Protein AF-A0A6V7LU85-F1 (afdb_monomer)

Structure (mmCIF, N/CA/C/O backbone):
data_AF-A0A6V7LU85-F1
#
_entry.id   AF-A0A6V7LU85-F1
#
loop_
_atom_site.group_PDB
_atom_site.id
_atom_site.type_symbol
_atom_site.label_atom_id
_atom_site.label_alt_id
_atom_site.label_comp_id
_atom_site.label_asym_id
_atom_site.label_entity_id
_atom_site.label_seq_id
_atom_site.pdbx_PDB_ins_code
_atom_site.Cartn_x
_atom_site.Cartn_y
_atom_site.Cartn_z
_atom_site.occupancy
_atom_site.B_iso_or_equiv
_atom_site.auth_seq_id
_atom_site.auth_comp_id
_atom_site.auth_asym_id
_atom_site.auth_atom_id
_atom_site.pdbx_PDB_model_num
ATOM 1 N N . PRO A 1 1 ? -34.634 -0.388 4.961 1.00 40.16 1 PRO A N 1
ATOM 2 C CA . PRO A 1 1 ? -34.309 -1.424 3.950 1.00 40.16 1 PRO A CA 1
ATOM 3 C C . PRO A 1 1 ? -33.609 -2.639 4.588 1.00 40.16 1 PRO A C 1
ATOM 5 O O . PRO A 1 1 ? -32.827 -2.443 5.517 1.00 40.16 1 PRO A O 1
ATOM 8 N N . PRO A 1 2 ? -33.936 -3.874 4.163 1.00 42.88 2 PRO A N 1
ATOM 9 C CA . PRO A 1 2 ? -33.539 -5.091 4.865 1.00 42.88 2 PRO A CA 1
ATOM 10 C C . PRO A 1 2 ? -32.025 -5.301 4.782 1.00 42.88 2 PRO A C 1
ATOM 12 O O . PRO A 1 2 ? -31.418 -5.190 3.716 1.00 42.88 2 PRO A O 1
ATOM 15 N N . THR A 1 3 ? -31.410 -5.599 5.922 1.00 53.25 3 THR A N 1
ATOM 16 C CA . THR A 1 3 ? -29.991 -5.935 6.060 1.00 53.25 3 THR A CA 1
ATOM 17 C C . THR A 1 3 ? -29.750 -7.341 5.518 1.00 53.25 3 THR A C 1
ATOM 19 O O . THR A 1 3 ? -29.652 -8.306 6.272 1.00 53.25 3 THR A O 1
ATOM 22 N N . SER A 1 4 ? -29.708 -7.470 4.192 1.00 57.03 4 SER A N 1
ATOM 23 C CA . SER A 1 4 ? -29.272 -8.699 3.533 1.00 57.03 4 SER A CA 1
ATOM 24 C C . SER A 1 4 ? -27.817 -8.965 3.927 1.00 57.03 4 SER A C 1
ATOM 26 O O . SER A 1 4 ? -26.944 -8.119 3.705 1.00 57.03 4 SER A O 1
ATOM 28 N N . SER A 1 5 ? -27.557 -10.108 4.564 1.00 60.84 5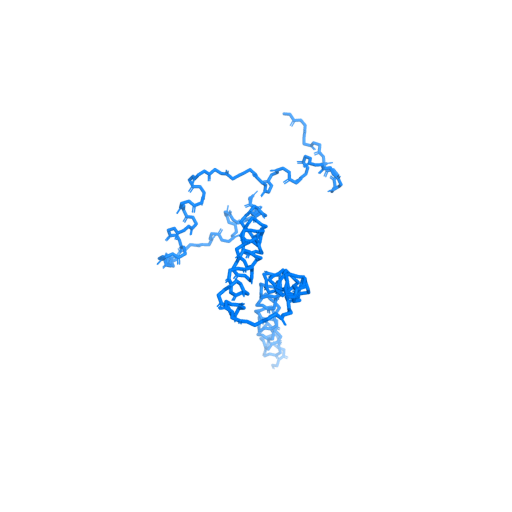 SER A N 1
ATOM 29 C CA . SER A 1 5 ? -26.205 -10.592 4.833 1.00 60.84 5 SER A CA 1
ATOM 30 C C . SER A 1 5 ? -25.499 -10.799 3.493 1.00 60.84 5 SER A C 1
ATOM 32 O O . SER A 1 5 ? -25.709 -11.805 2.819 1.00 60.84 5 SER A O 1
ATOM 34 N N . ARG A 1 6 ? -24.711 -9.812 3.054 1.00 67.06 6 ARG A N 1
ATOM 35 C CA . ARG A 1 6 ? -23.987 -9.907 1.783 1.00 67.06 6 ARG A CA 1
ATOM 36 C C . ARG A 1 6 ? -22.957 -11.024 1.894 1.00 67.06 6 ARG A C 1
ATOM 38 O O . ARG A 1 6 ? -22.100 -10.984 2.777 1.00 67.06 6 ARG A O 1
ATOM 45 N N . ASN A 1 7 ? -23.050 -12.004 1.003 1.00 76.12 7 ASN A N 1
ATOM 46 C CA . ASN A 1 7 ? -22.088 -13.096 0.921 1.00 76.12 7 ASN A CA 1
ATOM 47 C C . ASN A 1 7 ? -20.682 -12.530 0.664 1.00 76.12 7 ASN A C 1
ATOM 49 O O . ASN A 1 7 ? -20.532 -11.591 -0.120 1.00 76.12 7 ASN A O 1
ATOM 53 N N . PHE A 1 8 ? -19.657 -13.123 1.284 1.00 74.88 8 PHE A N 1
ATOM 54 C CA . PHE A 1 8 ? -18.251 -12.700 1.154 1.00 74.88 8 PHE A CA 1
ATOM 55 C C . PHE A 1 8 ? -17.785 -12.590 -0.309 1.00 74.88 8 PHE A C 1
ATOM 57 O O . PHE A 1 8 ? -16.978 -11.734 -0.635 1.00 74.88 8 PHE A O 1
ATOM 64 N N . TRP A 1 9 ? -18.353 -13.403 -1.199 1.00 74.50 9 TRP A N 1
ATOM 65 C CA . TRP A 1 9 ? -18.008 -13.464 -2.622 1.00 74.50 9 TRP A CA 1
ATOM 66 C C . TRP A 1 9 ? -18.681 -12.398 -3.503 1.00 74.50 9 TRP A C 1
ATOM 68 O O . TRP A 1 9 ? -18.479 -12.396 -4.713 1.00 74.50 9 TRP A O 1
ATOM 78 N N . THR A 1 10 ? -19.507 -11.514 -2.937 1.00 79.56 10 THR A N 1
ATOM 79 C CA . THR A 1 10 ? -20.225 -10.488 -3.714 1.00 79.56 10 THR A CA 1
ATOM 80 C C . THR A 1 10 ? -19.404 -9.214 -3.849 1.00 79.56 10 THR A C 1
ATOM 82 O O . THR A 1 10 ? -18.772 -8.761 -2.894 1.00 79.56 10 THR A O 1
ATOM 85 N N . VAL A 1 11 ? -19.442 -8.589 -5.025 1.00 76.81 11 VAL A N 1
ATOM 86 C CA . VAL A 1 11 ? -18.750 -7.314 -5.273 1.00 76.81 11 VAL A CA 1
ATOM 87 C C . VAL A 1 11 ? -19.294 -6.220 -4.342 1.00 76.81 11 VAL A C 1
ATOM 89 O O . VAL A 1 11 ? -18.531 -5.417 -3.803 1.00 76.81 11 VAL A O 1
ATOM 92 N N . GLU A 1 12 ? -20.593 -6.247 -4.042 1.00 76.38 12 GLU A N 1
ATOM 93 C CA . GLU A 1 12 ? -21.276 -5.346 -3.110 1.00 76.38 12 GLU A CA 1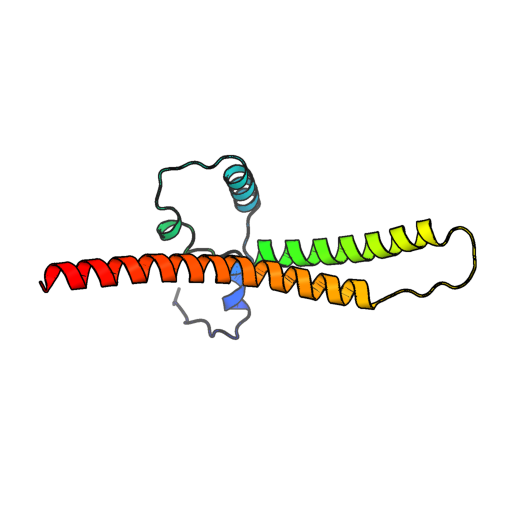
ATOM 94 C C . GLU A 1 12 ? -20.754 -5.457 -1.669 1.00 76.38 12 GLU A C 1
ATOM 96 O O . GLU A 1 12 ? -20.865 -4.505 -0.888 1.00 76.38 12 GLU A O 1
ATOM 101 N N . TYR A 1 13 ? -20.186 -6.601 -1.272 1.00 74.12 13 TYR A N 1
ATOM 102 C CA . TYR A 1 13 ? -19.517 -6.738 0.023 1.00 74.12 13 TYR A CA 1
ATOM 103 C C . TYR A 1 13 ? -18.235 -5.899 0.078 1.00 74.12 13 TYR A C 1
ATOM 105 O O . TYR A 1 13 ? -17.973 -5.264 1.103 1.00 74.12 13 TYR A O 1
ATOM 113 N N . TYR A 1 14 ? -17.478 -5.846 -1.022 1.00 71.56 14 TYR A N 1
ATOM 114 C CA . TYR A 1 14 ? -16.198 -5.141 -1.097 1.00 71.56 14 TYR A CA 1
ATOM 115 C C . TYR A 1 14 ? -16.327 -3.644 -1.387 1.00 71.56 14 TYR A C 1
ATOM 117 O O . TYR A 1 14 ? -15.467 -2.880 -0.955 1.00 71.56 14 TYR A O 1
ATOM 125 N N . GLN A 1 15 ? -17.406 -3.194 -2.035 1.00 76.44 15 GLN A N 1
ATOM 126 C CA . GLN A 1 15 ? -17.643 -1.775 -2.361 1.00 76.44 15 GLN A CA 1
ATOM 127 C C . GLN A 1 15 ? -17.469 -0.825 -1.164 1.00 76.44 15 GLN A C 1
ATOM 129 O O . GLN A 1 15 ? -16.933 0.270 -1.317 1.00 76.44 15 GLN A O 1
ATOM 134 N N . LYS A 1 16 ? -17.855 -1.253 0.046 1.00 72.94 16 LYS A N 1
ATOM 135 C CA . LYS A 1 16 ? -17.709 -0.446 1.271 1.00 72.94 16 LYS A CA 1
ATOM 136 C C . LYS A 1 16 ? -16.253 -0.096 1.607 1.00 72.94 16 LYS A C 1
ATOM 138 O O . LYS A 1 16 ? -16.010 0.927 2.229 1.00 72.94 16 LYS A O 1
ATOM 143 N N . PHE A 1 17 ? -15.294 -0.913 1.176 1.00 70.44 17 PHE A N 1
ATOM 144 C CA . PHE A 1 17 ? -13.866 -0.704 1.430 1.00 70.44 17 PHE A CA 1
ATOM 145 C C . PHE A 1 17 ? -13.178 0.183 0.379 1.00 70.44 17 PHE A C 1
ATOM 147 O O . PHE A 1 17 ? -12.030 0.593 0.567 1.00 70.44 17 PHE A O 1
ATOM 154 N N . PHE A 1 18 ? -13.877 0.470 -0.727 1.00 68.94 18 PHE A N 1
ATOM 155 C CA . PHE A 1 18 ? -13.415 1.320 -1.829 1.00 68.94 18 PHE A CA 1
ATOM 156 C C . PHE A 1 18 ? -14.166 2.656 -1.914 1.00 68.94 18 PHE A C 1
ATOM 158 O O . PHE A 1 18 ? -13.813 3.499 -2.735 1.00 68.94 18 PHE A O 1
ATOM 165 N N . ASN A 1 19 ? -15.173 2.875 -1.064 1.00 70.75 19 ASN A N 1
ATOM 166 C CA . ASN A 1 19 ? -15.907 4.134 -0.996 1.00 70.75 19 ASN A CA 1
ATOM 167 C C . ASN A 1 19 ? -15.138 5.160 -0.147 1.00 70.75 19 ASN A C 1
ATOM 169 O O . ASN A 1 19 ? -15.389 5.302 1.048 1.00 70.75 19 ASN A O 1
ATOM 173 N N . VAL A 1 20 ? -14.152 5.821 -0.756 1.00 67.56 20 VAL A N 1
ATOM 174 C CA . VAL A 1 20 ? -13.296 6.818 -0.096 1.00 67.56 20 VAL A CA 1
ATOM 175 C C . VAL A 1 20 ? -13.602 8.206 -0.646 1.00 67.56 20 VAL A C 1
ATOM 177 O O . VAL A 1 20 ? -13.559 8.412 -1.858 1.00 67.56 20 VAL A O 1
ATOM 180 N N . ASN A 1 21 ? -13.858 9.173 0.236 1.00 76.62 21 ASN A N 1
ATOM 181 C CA . ASN A 1 21 ? -14.032 10.572 -0.146 1.00 76.62 21 ASN A CA 1
ATOM 182 C C . ASN A 1 21 ? -12.718 11.359 -0.022 1.00 76.62 21 ASN A C 1
ATOM 184 O O . ASN A 1 21 ? -11.829 11.018 0.758 1.00 76.62 21 ASN A O 1
ATOM 188 N N . THR A 1 22 ? -12.617 12.486 -0.732 1.00 75.69 22 THR A N 1
ATOM 189 C CA . THR A 1 22 ? -11.454 13.394 -0.679 1.00 75.69 22 THR A CA 1
ATOM 190 C C . THR A 1 22 ? -11.115 13.841 0.745 1.00 75.69 22 THR A C 1
ATOM 192 O O . THR A 1 22 ? -9.944 13.883 1.123 1.00 75.69 22 THR A O 1
ATOM 195 N N . ASN A 1 23 ? -12.135 14.124 1.560 1.00 73.38 23 ASN A N 1
ATOM 196 C CA . ASN A 1 23 ? -11.955 14.534 2.954 1.00 73.38 23 ASN A CA 1
ATOM 197 C C . ASN A 1 23 ? -11.292 13.441 3.804 1.00 73.38 23 ASN A C 1
ATOM 199 O O . ASN A 1 23 ? -10.470 13.759 4.663 1.00 73.38 23 ASN A O 1
ATOM 203 N N . ASP A 1 24 ? -11.585 12.168 3.526 1.00 72.44 24 ASP A N 1
ATOM 204 C CA . ASP A 1 24 ? -11.008 11.037 4.256 1.00 72.44 24 ASP A CA 1
ATOM 205 C C . ASP A 1 24 ? -9.499 10.948 4.006 1.00 72.44 24 ASP A C 1
ATOM 207 O O . ASP A 1 24 ? -8.714 10.760 4.936 1.00 72.44 24 ASP A O 1
ATOM 211 N N . VAL A 1 25 ? -9.071 11.150 2.756 1.00 72.50 25 VAL A N 1
ATOM 212 C CA . VAL A 1 25 ? -7.651 11.126 2.375 1.00 72.50 25 VAL A CA 1
ATOM 213 C C . VAL A 1 25 ? -6.894 12.292 3.013 1.00 72.50 25 VAL A C 1
ATOM 215 O O . VAL A 1 25 ? -5.840 12.089 3.615 1.00 72.50 25 VAL A O 1
ATOM 218 N N . VAL A 1 26 ? -7.443 13.508 2.949 1.00 75.94 26 VAL A N 1
ATOM 219 C CA . VAL A 1 26 ? -6.824 14.704 3.548 1.00 75.94 26 VAL A CA 1
ATOM 220 C C . VAL A 1 26 ? -6.701 14.559 5.064 1.00 75.94 26 VAL A C 1
ATOM 222 O O . VAL A 1 26 ? -5.662 14.883 5.642 1.00 75.94 26 VAL A O 1
ATOM 225 N N . GLN A 1 27 ? -7.735 14.030 5.720 1.00 72.31 27 GLN A N 1
ATOM 226 C CA . GLN A 1 27 ? -7.715 13.804 7.159 1.00 72.31 27 GLN A CA 1
ATOM 227 C C . GLN A 1 27 ? -6.669 12.755 7.553 1.00 72.31 27 GLN A C 1
ATOM 229 O O . GLN A 1 27 ? -5.978 12.941 8.555 1.00 72.31 27 GLN A O 1
ATOM 234 N N . ARG A 1 28 ? -6.508 11.687 6.761 1.00 74.75 28 ARG A N 1
ATOM 235 C CA . ARG A 1 28 ? -5.459 10.677 6.966 1.00 74.75 28 ARG A CA 1
ATOM 236 C C . ARG A 1 28 ? -4.063 11.280 6.826 1.00 74.75 28 ARG A C 1
ATOM 238 O O . ARG A 1 28 ? -3.264 11.113 7.738 1.00 74.75 28 ARG A O 1
ATOM 245 N N . ILE A 1 29 ? -3.800 12.062 5.777 1.00 76.62 29 ILE A N 1
ATOM 246 C CA . ILE A 1 29 ? -2.504 12.738 5.574 1.00 76.62 29 ILE A CA 1
ATOM 247 C C . ILE A 1 29 ? -2.191 13.690 6.736 1.00 76.62 29 ILE A C 1
ATOM 249 O O . ILE A 1 29 ? -1.098 13.654 7.300 1.00 76.62 29 ILE A O 1
ATOM 253 N N . LYS A 1 30 ? -3.165 14.511 7.148 1.00 74.25 30 LYS A N 1
ATOM 254 C CA . LYS A 1 30 ? -3.000 15.442 8.273 1.00 74.25 30 LYS A CA 1
ATOM 255 C C . LYS A 1 30 ? -2.715 14.705 9.587 1.00 74.25 30 LYS A C 1
ATOM 257 O O . LYS A 1 30 ? -1.898 15.173 10.376 1.00 74.25 30 LYS A O 1
ATOM 262 N N . ARG A 1 31 ? -3.353 13.549 9.807 1.00 67.06 31 ARG A N 1
ATOM 263 C CA . ARG A 1 31 ? -3.120 12.684 10.976 1.00 67.06 31 ARG A CA 1
ATOM 264 C C . ARG A 1 31 ? -1.775 11.958 10.931 1.00 67.06 31 ARG A C 1
ATOM 266 O O . ARG A 1 31 ? -1.168 11.799 11.980 1.00 67.06 31 ARG A O 1
ATOM 273 N N . SER A 1 32 ? -1.287 11.562 9.755 1.00 70.94 32 SER A N 1
ATOM 274 C CA . SER A 1 32 ? 0.065 11.005 9.600 1.00 70.94 32 SER A CA 1
ATOM 275 C C . SER A 1 32 ? 1.159 12.037 9.882 1.00 70.94 32 SER A C 1
ATOM 277 O O . SER A 1 32 ? 2.246 11.666 10.307 1.00 70.94 32 SER A O 1
ATOM 279 N N . MET A 1 33 ? 0.880 13.325 9.662 1.00 74.69 33 MET A N 1
ATOM 280 C CA . MET A 1 33 ? 1.845 14.410 9.856 1.00 74.69 33 MET A CA 1
ATOM 281 C C . MET A 1 33 ? 1.895 14.939 11.299 1.00 74.69 33 MET A C 1
ATOM 283 O O . MET A 1 33 ? 2.924 15.462 11.716 1.00 74.69 33 MET A O 1
ATOM 287 N N . ILE A 1 34 ? 0.804 14.824 12.068 1.00 70.25 34 ILE A N 1
ATOM 288 C CA . ILE A 1 34 ? 0.729 15.313 13.453 1.00 70.25 34 ILE A CA 1
ATOM 289 C C . ILE A 1 34 ? 0.030 14.256 14.322 1.00 70.25 34 ILE A C 1
ATOM 291 O O . ILE A 1 34 ? -1.199 14.129 14.233 1.00 70.25 34 ILE A O 1
ATOM 295 N N . PRO A 1 35 ? 0.764 13.525 15.185 1.00 58.38 35 PRO A N 1
ATOM 296 C CA . PRO A 1 35 ? 0.161 12.564 16.096 1.00 58.38 35 PRO A CA 1
ATOM 297 C C . PRO A 1 35 ? -0.622 13.316 17.180 1.00 58.38 35 PRO A C 1
ATOM 299 O O . PRO A 1 35 ? -0.061 13.785 18.164 1.00 58.38 35 PRO A O 1
ATOM 302 N N . HIS A 1 36 ? -1.936 13.457 16.998 1.00 56.75 36 HIS A N 1
ATOM 303 C CA . HIS A 1 36 ? -2.826 13.858 18.086 1.00 56.75 36 HIS A CA 1
ATOM 304 C C . HIS A 1 36 ? -3.035 12.644 18.992 1.00 56.75 36 HIS A C 1
ATOM 306 O O . HIS A 1 36 ? -3.825 11.751 18.684 1.00 56.75 36 HIS A O 1
ATOM 312 N N . GLY A 1 37 ? -2.280 12.589 20.088 1.00 55.09 37 GLY A N 1
ATOM 313 C CA . GLY A 1 37 ? -2.599 11.714 21.207 1.00 55.09 37 GLY A CA 1
ATOM 314 C C . GLY A 1 37 ? -3.841 12.249 21.909 1.00 55.09 37 GLY A C 1
ATOM 315 O O . GLY A 1 37 ? -3.890 13.449 22.132 1.00 55.09 37 GLY A O 1
ATOM 316 N N . THR A 1 38 ? -4.793 11.359 22.221 1.00 53.56 38 THR A N 1
ATOM 317 C CA . THR A 1 38 ? -5.804 11.443 23.307 1.00 53.56 38 THR A CA 1
ATOM 318 C C . THR A 1 38 ? -7.220 11.005 22.932 1.00 53.56 38 THR A C 1
ATOM 320 O O . THR A 1 38 ? -8.131 11.420 23.624 1.00 53.56 38 THR A O 1
ATOM 323 N N . ASP A 1 39 ? -7.471 10.147 21.936 1.00 49.00 39 ASP A N 1
ATOM 324 C CA . ASP A 1 39 ? -8.791 9.499 21.892 1.00 49.00 39 ASP A CA 1
ATOM 325 C C . ASP A 1 39 ? -8.777 8.102 21.284 1.00 49.00 39 ASP A C 1
ATOM 327 O O . ASP A 1 39 ? -8.082 7.822 20.306 1.00 49.00 39 ASP A O 1
ATOM 331 N N . ASN A 1 40 ? -9.599 7.232 21.875 1.00 47.94 40 ASN A N 1
ATOM 332 C CA . ASN A 1 40 ? -9.865 5.839 21.516 1.00 47.94 40 ASN A CA 1
ATOM 333 C C . ASN A 1 40 ? -10.548 5.712 20.131 1.00 47.94 40 ASN A C 1
ATOM 335 O O . ASN A 1 40 ? -11.655 5.195 19.983 1.00 47.94 40 ASN A O 1
ATOM 339 N N . TYR A 1 41 ? -9.883 6.199 19.086 1.00 49.56 41 TYR A N 1
ATOM 340 C CA . TYR A 1 41 ? -10.372 6.303 17.709 1.00 49.56 41 TYR A CA 1
ATOM 341 C C . TYR A 1 41 ? -10.320 4.958 16.953 1.00 49.56 41 TYR A C 1
ATOM 343 O O . TYR A 1 41 ? -11.024 4.760 15.961 1.00 49.56 41 TYR A O 1
ATOM 351 N N . LEU A 1 42 ? -9.534 3.999 17.464 1.00 49.72 42 LEU A N 1
ATOM 352 C CA . LEU A 1 42 ? -9.449 2.614 16.978 1.00 49.72 42 LEU A CA 1
ATOM 353 C C . LEU A 1 42 ? -10.775 1.849 17.107 1.00 49.72 42 LEU A C 1
ATOM 355 O O . LEU A 1 42 ? -11.100 1.039 16.240 1.00 49.72 42 LEU A O 1
ATOM 359 N N . LEU A 1 43 ? -11.566 2.117 18.151 1.00 47.16 43 LEU A N 1
ATOM 360 C CA . LEU A 1 43 ? -12.851 1.442 18.356 1.00 47.16 43 LEU A CA 1
ATOM 361 C C . LEU A 1 43 ? -14.017 2.164 17.662 1.00 47.16 43 LEU A C 1
ATOM 363 O O . LEU A 1 43 ? -14.924 1.499 17.165 1.00 47.16 43 LEU A O 1
ATOM 367 N N . SER A 1 44 ? -13.987 3.502 17.602 1.00 49.84 44 SER A N 1
ATOM 368 C CA . SER A 1 44 ? -15.111 4.318 17.117 1.00 49.84 44 SER A CA 1
ATOM 369 C C . SER A 1 44 ? -15.071 4.646 15.619 1.00 49.84 44 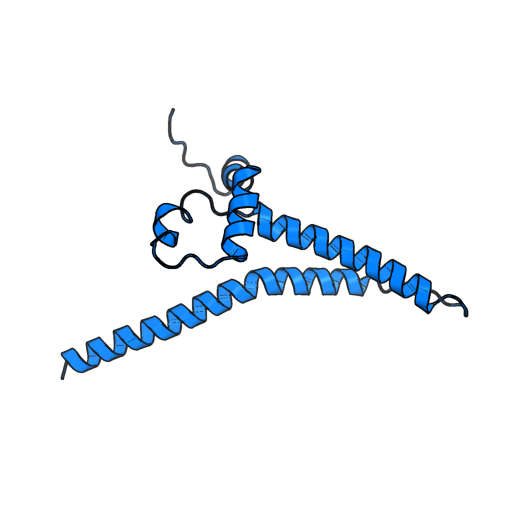SER A C 1
ATOM 371 O O . SER A 1 44 ? -16.129 4.791 15.015 1.00 49.84 44 SER A O 1
ATOM 373 N N . HIS A 1 45 ? -13.888 4.730 14.995 1.00 49.03 45 HIS A N 1
ATOM 374 C CA . HIS A 1 45 ? -13.744 5.199 13.605 1.00 49.03 45 HIS A CA 1
ATOM 375 C C . HIS A 1 45 ? -12.981 4.254 12.665 1.00 49.03 45 HIS A C 1
ATOM 377 O O . HIS A 1 45 ? -13.061 4.438 11.453 1.00 49.03 45 HIS A O 1
ATOM 383 N N . ILE A 1 46 ? -12.287 3.230 13.178 1.00 50.56 46 ILE A N 1
ATOM 384 C CA . ILE A 1 46 ? -11.533 2.268 12.343 1.00 50.56 46 ILE A CA 1
ATOM 385 C C . ILE A 1 46 ? -12.355 1.008 12.006 1.00 50.56 46 ILE A C 1
ATOM 387 O O . ILE A 1 46 ? -12.210 0.449 10.922 1.00 50.56 46 ILE A O 1
ATOM 391 N N . ARG A 1 47 ? -13.300 0.592 12.863 1.00 46.62 47 ARG A N 1
ATOM 392 C CA . ARG A 1 47 ? -14.242 -0.508 12.553 1.00 46.62 47 ARG A CA 1
ATOM 393 C C . ARG A 1 47 ? -15.298 -0.224 11.464 1.00 46.62 47 ARG A C 1
ATOM 395 O O . ARG A 1 47 ? -15.685 -1.193 10.812 1.00 46.62 47 ARG A O 1
ATOM 402 N N . PRO A 1 48 ? -15.800 1.009 11.240 1.00 51.72 48 PRO A N 1
ATOM 403 C CA . PRO A 1 48 ? -16.875 1.220 10.269 1.00 51.72 48 PRO A CA 1
ATOM 404 C C . PRO A 1 48 ? -16.411 1.187 8.804 1.00 51.72 48 PRO A C 1
ATOM 406 O O . PRO A 1 48 ? -17.158 0.692 7.966 1.00 51.72 48 PRO A O 1
ATOM 409 N N . ASN A 1 49 ? -15.200 1.673 8.489 1.00 54.78 49 ASN A N 1
ATOM 410 C CA . ASN A 1 49 ? -14.724 1.857 7.108 1.00 54.78 49 ASN A CA 1
ATOM 411 C C . ASN A 1 49 ? -13.244 1.455 6.945 1.00 54.78 49 ASN A C 1
ATOM 413 O O . ASN A 1 49 ? -12.391 2.335 6.799 1.00 54.78 49 ASN A O 1
ATOM 417 N N . PRO A 1 50 ? -12.902 0.155 6.985 1.00 61.19 50 PRO A N 1
ATOM 418 C CA . PRO A 1 50 ? -11.529 -0.262 6.741 1.00 61.19 50 PRO A CA 1
ATOM 419 C C . PRO A 1 50 ? -11.187 -0.012 5.265 1.00 61.19 50 PRO A C 1
ATOM 421 O O . PRO A 1 50 ? -11.903 -0.423 4.350 1.00 61.19 50 PRO A O 1
ATOM 424 N N . ASP A 1 51 ? -10.123 0.742 5.032 1.00 66.94 51 ASP A N 1
ATOM 425 C CA . ASP A 1 51 ? -9.756 1.286 3.737 1.00 66.94 51 ASP A CA 1
ATOM 426 C C . ASP A 1 51 ? -8.790 0.368 2.992 1.00 66.94 51 ASP A C 1
ATOM 428 O O . ASP A 1 51 ? -7.590 0.347 3.242 1.00 66.94 51 ASP A O 1
ATOM 432 N N . LEU A 1 52 ? -9.313 -0.363 2.009 1.00 72.44 52 LEU A N 1
ATOM 433 C CA . LEU A 1 52 ? -8.491 -1.166 1.099 1.00 72.44 52 LEU A CA 1
ATOM 434 C C . LEU A 1 52 ? -7.962 -0.337 -0.082 1.00 72.44 52 LEU A C 1
ATOM 436 O O . LEU A 1 52 ? -6.942 -0.697 -0.664 1.00 72.44 52 LEU A O 1
ATOM 440 N N . TYR A 1 53 ? -8.599 0.800 -0.399 1.00 72.12 53 TYR A N 1
ATOM 441 C CA . TYR A 1 53 ? -8.174 1.704 -1.476 1.00 72.12 53 TYR A CA 1
ATOM 442 C C . TYR A 1 53 ? -6.745 2.237 -1.266 1.00 72.12 53 TYR A C 1
ATOM 444 O O . TYR A 1 53 ? -5.955 2.247 -2.203 1.00 72.12 53 TYR A O 1
ATOM 452 N N . GLY A 1 54 ? -6.387 2.651 -0.044 1.00 76.12 54 GLY A N 1
ATOM 453 C CA . GLY A 1 54 ? -5.076 3.245 0.243 1.00 76.12 54 GLY A CA 1
ATOM 454 C C . GLY A 1 54 ? -3.923 2.275 -0.041 1.00 76.12 54 GLY A C 1
ATOM 455 O O . GLY A 1 54 ? -3.162 2.506 -0.980 1.00 76.12 54 GLY A O 1
ATOM 456 N N . PRO A 1 55 ? -3.815 1.161 0.703 1.00 78.94 55 PRO A N 1
ATOM 457 C CA . PRO A 1 55 ? -2.759 0.174 0.496 1.00 78.94 55 PRO A CA 1
ATOM 458 C C . PRO A 1 55 ? -2.731 -0.398 -0.927 1.00 78.94 55 PRO A C 1
ATOM 460 O O . PRO A 1 55 ? -1.654 -0.532 -1.500 1.00 78.94 55 PRO A O 1
ATOM 463 N N . PHE A 1 56 ? -3.890 -0.676 -1.535 1.00 81.88 56 PHE A N 1
ATOM 464 C CA . PHE A 1 56 ? -3.957 -1.208 -2.898 1.00 81.88 56 PHE A CA 1
ATOM 465 C C . PHE A 1 56 ? -3.395 -0.227 -3.937 1.00 81.88 56 PHE A C 1
ATOM 467 O O . PHE A 1 56 ? -2.476 -0.577 -4.678 1.00 81.88 56 PHE A O 1
ATOM 474 N N . TRP A 1 57 ? -3.900 1.011 -3.982 1.00 82.44 57 TRP A N 1
ATOM 475 C CA . TRP A 1 57 ? -3.489 1.976 -5.006 1.00 82.44 57 TRP A CA 1
ATOM 476 C C . TRP A 1 57 ? -2.073 2.504 -4.800 1.00 82.44 57 TRP A C 1
ATOM 478 O O . TRP A 1 57 ? -1.379 2.735 -5.787 1.00 82.44 57 TRP A O 1
ATOM 488 N N . ILE A 1 58 ? -1.619 2.641 -3.550 1.00 83.94 58 ILE A N 1
ATOM 489 C CA . ILE A 1 58 ? -0.225 2.995 -3.245 1.00 83.94 58 ILE A CA 1
ATOM 490 C C . ILE A 1 58 ? 0.730 1.910 -3.768 1.00 83.94 58 ILE A C 1
ATOM 492 O O . ILE A 1 58 ? 1.751 2.239 -4.366 1.00 83.94 58 ILE A O 1
ATOM 496 N N . CYS A 1 59 ? 0.395 0.622 -3.611 1.00 85.69 59 CYS A N 1
ATOM 497 C CA . CYS A 1 59 ? 1.208 -0.464 -4.171 1.00 85.69 59 CYS A CA 1
ATOM 498 C C . CYS A 1 59 ? 1.245 -0.410 -5.703 1.00 85.69 59 CYS A C 1
ATOM 500 O O . CYS A 1 59 ? 2.318 -0.498 -6.297 1.00 85.69 59 CYS A O 1
ATOM 502 N N . VAL A 1 60 ? 0.084 -0.242 -6.347 1.00 86.12 60 VAL A N 1
ATOM 503 C CA . VAL A 1 60 ? -0.027 -0.201 -7.813 1.00 86.12 60 VAL A CA 1
ATOM 504 C C . VAL A 1 60 ? 0.809 0.940 -8.396 1.00 86.12 60 VAL A C 1
ATOM 506 O O . VAL A 1 60 ? 1.607 0.710 -9.305 1.00 86.12 60 VAL A O 1
ATOM 509 N N . THR A 1 61 ? 0.684 2.159 -7.865 1.00 89.12 61 THR A N 1
ATOM 510 C CA . THR A 1 61 ? 1.430 3.320 -8.375 1.00 89.12 61 THR A CA 1
ATOM 511 C C . THR A 1 61 ? 2.930 3.185 -8.140 1.00 89.12 61 THR A C 1
ATOM 513 O O . THR A 1 61 ? 3.709 3.543 -9.021 1.00 89.12 61 THR A O 1
ATOM 516 N N . LEU A 1 62 ? 3.347 2.604 -7.012 1.00 86.94 62 LEU A N 1
ATOM 517 C CA . LEU A 1 62 ? 4.754 2.337 -6.725 1.00 86.94 62 LEU A CA 1
ATOM 518 C C . LEU A 1 62 ? 5.354 1.301 -7.689 1.00 86.94 62 LEU A C 1
ATOM 520 O O . LEU A 1 62 ? 6.456 1.509 -8.192 1.00 86.94 62 LEU A O 1
ATOM 524 N N . ILE A 1 63 ? 4.628 0.224 -8.006 1.00 86.94 63 ILE A N 1
ATOM 525 C CA . ILE A 1 63 ? 5.065 -0.778 -8.993 1.00 86.94 63 ILE A CA 1
ATOM 526 C C . ILE A 1 63 ? 5.235 -0.134 -10.371 1.00 86.94 63 ILE A C 1
ATOM 528 O O . ILE A 1 63 ? 6.263 -0.334 -11.020 1.00 86.94 63 ILE A O 1
ATOM 532 N N . PHE A 1 64 ? 4.268 0.680 -10.805 1.00 85.06 64 PHE A N 1
ATOM 533 C CA . PHE A 1 64 ? 4.377 1.423 -12.063 1.00 85.06 64 PHE A CA 1
ATOM 534 C C . PHE A 1 64 ? 5.554 2.405 -12.055 1.00 85.06 64 PHE A C 1
ATOM 536 O O . PHE A 1 64 ? 6.302 2.467 -13.032 1.00 85.06 64 PHE A O 1
ATOM 543 N N . ALA A 1 65 ? 5.765 3.131 -10.956 1.00 89.19 65 ALA A N 1
ATOM 544 C CA . ALA A 1 65 ? 6.892 4.045 -10.808 1.00 89.19 65 ALA A CA 1
ATOM 545 C C . ALA A 1 65 ? 8.238 3.312 -10.909 1.00 89.19 65 ALA A C 1
ATOM 547 O O . ALA A 1 65 ? 9.132 3.778 -11.612 1.00 89.19 65 ALA A O 1
ATOM 548 N N . ILE A 1 66 ? 8.372 2.139 -10.283 1.00 86.44 66 ILE A N 1
ATOM 549 C CA . ILE A 1 66 ? 9.575 1.300 -10.377 1.00 86.44 66 ILE A CA 1
ATOM 550 C C . ILE A 1 66 ? 9.758 0.755 -11.790 1.00 86.44 66 ILE A C 1
ATOM 552 O O . ILE A 1 66 ? 10.876 0.758 -12.294 1.00 86.44 66 ILE A O 1
ATOM 556 N N . ALA A 1 67 ? 8.687 0.332 -12.462 1.00 83.31 67 ALA A N 1
ATOM 557 C CA . ALA A 1 67 ? 8.773 -0.134 -13.841 1.00 83.31 67 ALA A CA 1
ATOM 558 C C . ALA A 1 67 ? 9.283 0.976 -14.777 1.00 83.31 67 ALA A C 1
ATOM 560 O O . ALA A 1 67 ? 10.195 0.744 -15.573 1.00 83.31 67 ALA A O 1
ATOM 561 N N . ILE A 1 68 ? 8.750 2.197 -14.661 1.00 84.88 68 ILE A N 1
ATOM 562 C CA . ILE A 1 68 ? 9.196 3.355 -15.452 1.00 84.88 68 ILE A CA 1
ATOM 563 C C . ILE A 1 68 ? 10.629 3.750 -15.070 1.00 84.88 68 ILE A C 1
ATOM 565 O O . ILE A 1 68 ? 11.464 3.953 -15.949 1.00 84.88 68 ILE A O 1
ATOM 569 N N . SER A 1 69 ? 10.942 3.804 -13.774 1.00 85.81 69 SER A N 1
ATOM 570 C CA . SER A 1 69 ? 12.280 4.131 -13.271 1.00 85.81 69 SER A CA 1
ATOM 571 C C . SER A 1 69 ? 13.327 3.104 -13.709 1.00 85.81 69 SER A C 1
ATOM 573 O O . SER A 1 69 ? 14.409 3.493 -14.129 1.00 85.81 69 SER A O 1
ATOM 575 N N . GLY A 1 70 ? 12.996 1.812 -13.720 1.00 78.69 70 GLY A N 1
ATOM 576 C CA . GLY A 1 70 ? 13.865 0.747 -14.221 1.00 78.69 70 GLY A CA 1
ATOM 577 C C . GLY A 1 70 ? 14.118 0.851 -15.726 1.00 78.69 70 GLY A C 1
ATOM 578 O O . GLY A 1 70 ? 15.248 0.672 -16.176 1.00 78.69 70 GLY A O 1
ATOM 579 N N . ASN A 1 71 ? 13.099 1.217 -16.512 1.00 77.19 71 ASN A N 1
ATOM 580 C CA . ASN A 1 71 ? 13.272 1.540 -17.933 1.00 77.19 71 ASN A CA 1
ATOM 581 C C . ASN A 1 71 ? 14.203 2.750 -18.129 1.00 77.19 71 ASN A C 1
ATOM 583 O O . ASN A 1 71 ? 15.114 2.696 -18.955 1.00 77.19 71 ASN A O 1
ATOM 587 N N . LEU A 1 72 ? 14.007 3.817 -17.349 1.00 79.94 72 LEU A N 1
ATOM 588 C CA . LEU A 1 72 ? 14.811 5.039 -17.415 1.00 79.94 72 LEU A CA 1
ATOM 589 C C . LEU A 1 72 ? 16.265 4.811 -16.971 1.00 79.94 72 LEU A C 1
ATOM 591 O O . LEU A 1 72 ? 17.190 5.277 -17.631 1.00 79.94 72 LEU A O 1
ATOM 595 N N . ALA A 1 73 ? 16.479 4.071 -15.884 1.00 77.19 73 ALA A N 1
ATOM 596 C CA . ALA A 1 73 ? 17.803 3.721 -15.378 1.00 77.19 73 ALA A CA 1
ATOM 597 C C . ALA A 1 73 ? 18.583 2.889 -16.401 1.00 77.19 73 ALA A C 1
ATOM 599 O O . ALA A 1 73 ? 19.750 3.171 -16.663 1.00 77.19 73 ALA A O 1
ATOM 600 N N . ASN A 1 74 ? 17.918 1.926 -17.045 1.00 72.69 74 ASN A N 1
ATOM 601 C CA . ASN A 1 74 ? 18.504 1.182 -18.153 1.00 72.69 74 ASN A CA 1
ATOM 602 C C . ASN A 1 74 ? 18.836 2.108 -19.333 1.00 72.69 74 ASN A C 1
ATOM 604 O O . ASN A 1 74 ? 19.948 2.061 -19.849 1.00 72.69 74 ASN A O 1
ATOM 608 N N . TYR A 1 75 ? 17.927 2.995 -19.740 1.00 71.50 75 TYR A N 1
ATOM 609 C CA . TYR A 1 75 ? 18.198 3.946 -20.823 1.00 71.50 75 TYR A CA 1
ATOM 610 C C . TYR A 1 75 ? 19.456 4.797 -20.564 1.00 71.50 75 TYR A C 1
ATOM 612 O O . TYR A 1 75 ? 20.300 4.936 -21.448 1.00 71.50 75 TYR A O 1
ATOM 620 N N . LEU A 1 76 ? 19.628 5.300 -19.338 1.00 75.38 76 LEU A N 1
ATOM 621 C CA . LEU A 1 76 ? 20.805 6.079 -18.943 1.00 75.38 76 LEU A CA 1
ATOM 622 C C . LEU A 1 76 ? 22.085 5.230 -18.872 1.00 75.38 76 LEU A C 1
ATOM 624 O O . LEU A 1 76 ? 23.145 5.682 -19.300 1.00 75.38 76 LEU A O 1
ATOM 628 N N . ALA A 1 77 ? 21.998 3.998 -18.366 1.00 71.88 77 ALA A N 1
ATOM 629 C CA . ALA A 1 77 ? 23.145 3.102 -18.220 1.00 71.88 77 ALA A CA 1
ATOM 630 C C . ALA A 1 77 ? 23.668 2.551 -19.562 1.00 71.88 77 ALA A C 1
ATOM 632 O O . ALA A 1 77 ? 24.864 2.303 -19.703 1.00 71.88 77 ALA A O 1
ATOM 633 N N . TYR A 1 78 ? 22.794 2.377 -20.560 1.00 70.44 78 TYR A N 1
ATOM 634 C CA . TYR A 1 78 ? 23.121 1.756 -21.852 1.00 70.44 78 TYR A CA 1
ATOM 635 C C . TYR A 1 78 ? 23.418 2.753 -22.986 1.00 70.44 78 TYR A C 1
ATOM 637 O O . TYR A 1 78 ? 23.543 2.341 -24.140 1.00 70.44 78 TYR A O 1
ATOM 645 N N . SER A 1 79 ? 23.607 4.043 -22.686 1.00 63.72 79 SER A N 1
ATOM 646 C CA . SER A 1 79 ? 23.897 5.111 -23.661 1.00 63.72 79 SER A CA 1
ATOM 647 C C . SER A 1 79 ? 25.296 5.026 -24.327 1.00 63.72 79 SER A C 1
ATOM 649 O O . SER A 1 79 ? 25.912 6.057 -24.600 1.00 63.72 79 SER A O 1
ATOM 651 N N . GLY A 1 80 ? 25.832 3.828 -24.609 1.00 64.06 80 GLY A N 1
ATOM 652 C CA . GLY A 1 80 ? 27.144 3.714 -25.260 1.00 64.06 80 GLY A CA 1
ATOM 653 C C . GLY A 1 80 ? 27.597 2.377 -25.860 1.00 64.06 80 GLY A C 1
ATOM 654 O O . GLY A 1 80 ? 28.444 2.430 -26.748 1.00 64.06 80 GLY A O 1
ATOM 655 N N . LYS A 1 81 ? 27.121 1.188 -25.449 1.00 56.22 81 LYS A N 1
ATOM 656 C CA . LYS A 1 81 ? 27.602 -0.098 -26.022 1.00 56.22 81 LYS A CA 1
ATOM 657 C C . LYS A 1 81 ? 26.511 -1.177 -26.049 1.00 56.22 81 LYS A C 1
ATOM 659 O O . LYS A 1 81 ? 25.828 -1.412 -25.058 1.00 56.22 81 LYS A O 1
ATOM 664 N N . HIS A 1 82 ? 26.355 -1.815 -27.209 1.00 52.88 82 HIS A N 1
ATOM 665 C CA . HIS A 1 82 ? 25.304 -2.783 -27.533 1.00 52.88 82 HIS A CA 1
ATOM 666 C C . HIS A 1 82 ? 25.326 -4.053 -26.663 1.00 52.88 82 HIS A C 1
ATOM 668 O O . HIS A 1 82 ? 26.266 -4.838 -26.754 1.00 52.88 82 HIS A O 1
ATOM 674 N N .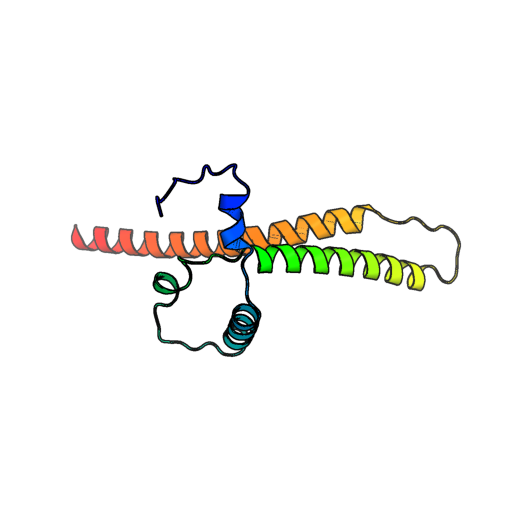 HIS A 1 83 ? 24.256 -4.269 -25.891 1.00 49.06 83 HIS A N 1
ATOM 675 C CA . HIS A 1 83 ? 23.390 -5.467 -25.845 1.00 49.06 83 HIS A CA 1
ATOM 676 C C . HIS A 1 83 ? 22.323 -5.211 -24.770 1.00 49.06 83 HIS A C 1
ATOM 678 O O . HIS A 1 83 ? 22.552 -5.405 -23.580 1.00 49.06 83 HIS A O 1
ATOM 684 N N . TRP A 1 84 ? 21.160 -4.709 -25.186 1.00 50.69 84 TRP A N 1
ATOM 685 C CA . TRP A 1 84 ? 20.053 -4.416 -24.278 1.00 50.69 84 TRP A CA 1
ATOM 686 C C . TRP A 1 84 ? 19.398 -5.728 -23.832 1.00 50.69 84 TRP A C 1
ATOM 688 O O . TRP A 1 84 ? 18.803 -6.434 -24.648 1.00 50.69 84 TRP A O 1
ATOM 698 N N . ARG A 1 85 ? 19.506 -6.067 -22.544 1.00 56.03 85 ARG A N 1
ATOM 699 C CA . ARG A 1 85 ? 18.677 -7.101 -21.914 1.00 56.03 85 ARG A CA 1
ATOM 700 C C . ARG A 1 85 ? 17.801 -6.434 -20.871 1.00 56.03 85 ARG A C 1
ATOM 702 O O . ARG A 1 85 ? 18.273 -5.986 -19.833 1.00 56.03 85 ARG A O 1
ATOM 709 N N . TYR A 1 86 ? 16.519 -6.334 -21.183 1.00 57.72 86 TYR A N 1
ATOM 710 C CA . TYR A 1 86 ? 15.528 -5.883 -20.225 1.00 57.72 86 TYR A CA 1
ATOM 711 C C . TYR A 1 86 ? 15.258 -6.991 -19.214 1.00 57.72 86 TYR A C 1
ATOM 713 O O . TYR A 1 86 ? 14.685 -8.030 -19.546 1.00 57.72 86 TYR A O 1
ATOM 721 N N . GLU A 1 87 ? 15.689 -6.771 -17.978 1.00 63.06 87 GLU A N 1
ATOM 722 C CA . GLU A 1 87 ? 15.434 -7.678 -16.864 1.00 63.06 87 GLU A CA 1
ATOM 723 C C . GLU A 1 87 ? 13.995 -7.496 -16.360 1.00 63.06 87 GLU A C 1
ATOM 725 O O . GLU A 1 87 ? 13.741 -6.831 -15.355 1.00 63.06 87 GLU A O 1
ATOM 730 N N . PHE A 1 88 ? 13.032 -8.101 -17.070 1.00 64.25 88 PHE A N 1
ATOM 731 C CA . PHE A 1 88 ? 11.602 -8.122 -16.706 1.00 64.25 88 PHE A CA 1
ATOM 732 C C . PHE A 1 88 ? 11.364 -8.564 -15.250 1.00 64.25 88 PHE A C 1
ATOM 734 O O . PHE A 1 88 ? 10.408 -8.130 -14.607 1.00 64.25 88 PHE A O 1
ATOM 741 N N . HIS A 1 89 ? 12.268 -9.379 -14.704 1.00 70.88 89 HIS A N 1
ATOM 742 C CA . HIS A 1 89 ? 12.196 -9.903 -13.346 1.00 70.88 89 HIS A CA 1
ATOM 743 C C . HIS A 1 89 ? 12.268 -8.822 -12.261 1.00 70.88 89 HIS A C 1
ATOM 745 O O . HIS A 1 89 ? 11.669 -9.003 -11.202 1.00 70.88 89 HIS A O 1
ATOM 751 N N . ILE A 1 90 ? 12.928 -7.682 -12.504 1.00 72.81 90 ILE A N 1
ATOM 752 C C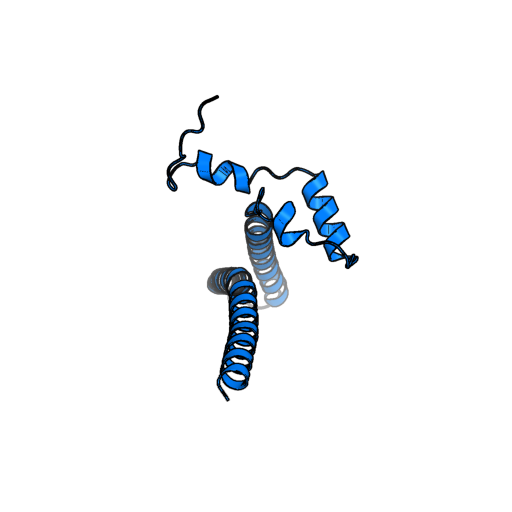A . ILE A 1 90 ? 13.030 -6.592 -11.516 1.00 72.81 90 ILE A CA 1
ATOM 753 C C . ILE A 1 90 ? 11.644 -6.073 -11.120 1.00 72.81 90 ILE A C 1
ATOM 755 O O . ILE A 1 90 ? 11.399 -5.802 -9.945 1.00 72.81 90 ILE A O 1
ATOM 759 N N . VAL A 1 91 ? 10.715 -5.993 -12.075 1.00 75.69 91 VAL A N 1
ATOM 760 C CA . VAL A 1 91 ? 9.349 -5.517 -11.819 1.00 75.69 91 VAL A CA 1
ATOM 761 C C . VAL A 1 91 ? 8.566 -6.540 -10.993 1.00 75.69 91 VAL A C 1
ATOM 763 O O . VAL A 1 91 ? 7.884 -6.170 -10.039 1.00 75.69 91 VAL A O 1
ATOM 766 N N . SER A 1 92 ? 8.705 -7.831 -11.303 1.00 81.44 92 SER A N 1
ATOM 767 C CA . SER A 1 92 ? 8.045 -8.916 -10.566 1.00 81.44 92 SER A CA 1
ATOM 768 C C . SER A 1 92 ? 8.574 -9.067 -9.135 1.00 81.44 92 SER A C 1
ATOM 770 O O . SER A 1 92 ? 7.782 -9.233 -8.203 1.00 81.44 92 SER A O 1
ATOM 772 N N . TYR A 1 93 ? 9.892 -8.958 -8.932 1.00 82.62 93 TYR A N 1
ATOM 773 C CA . TYR A 1 93 ? 10.494 -8.953 -7.595 1.00 82.62 93 TYR A CA 1
ATOM 774 C C . TYR A 1 93 ? 10.063 -7.726 -6.793 1.00 82.62 93 TYR A C 1
ATOM 776 O O . TYR A 1 93 ? 9.645 -7.874 -5.646 1.00 82.62 93 TYR A O 1
ATOM 784 N N . ALA A 1 94 ? 10.084 -6.534 -7.397 1.00 83.25 94 ALA A N 1
ATOM 785 C CA . ALA A 1 94 ? 9.619 -5.316 -6.742 1.00 83.25 94 ALA A CA 1
ATOM 786 C C . ALA A 1 94 ? 8.150 -5.428 -6.313 1.00 83.25 94 ALA A C 1
ATOM 788 O O . ALA A 1 94 ? 7.833 -5.155 -5.158 1.00 83.25 94 ALA A O 1
ATOM 789 N N . ALA A 1 95 ? 7.267 -5.898 -7.200 1.00 83.81 95 ALA A N 1
ATOM 790 C CA . ALA A 1 95 ? 5.857 -6.108 -6.882 1.00 83.81 95 ALA A CA 1
ATOM 791 C C . ALA A 1 95 ? 5.674 -7.061 -5.694 1.00 83.81 95 ALA A C 1
ATOM 793 O O . ALA A 1 95 ? 4.965 -6.735 -4.742 1.00 83.81 95 ALA A O 1
ATOM 794 N N . THR A 1 96 ? 6.362 -8.203 -5.717 1.00 84.56 96 THR A N 1
ATOM 795 C CA . THR A 1 96 ? 6.270 -9.211 -4.654 1.00 84.56 96 THR A CA 1
ATOM 796 C C . THR A 1 96 ? 6.776 -8.660 -3.319 1.00 84.56 96 THR A C 1
ATOM 798 O O . THR A 1 96 ? 6.095 -8.798 -2.305 1.00 84.56 96 THR A O 1
ATOM 801 N N . CYS A 1 97 ? 7.919 -7.967 -3.314 1.00 86.75 97 CYS A N 1
ATOM 802 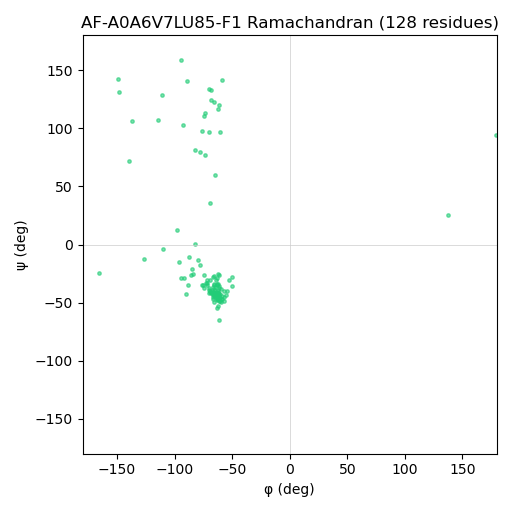C CA . CYS A 1 97 ? 8.482 -7.342 -2.116 1.00 86.75 97 CYS A CA 1
ATOM 803 C C . CYS A 1 97 ? 7.579 -6.245 -1.538 1.00 86.75 97 CYS A C 1
ATOM 805 O O . CYS A 1 97 ? 7.406 -6.187 -0.323 1.00 86.75 97 CYS A O 1
ATOM 807 N N . ILE A 1 98 ? 6.981 -5.399 -2.381 1.00 88.38 98 ILE A N 1
ATOM 808 C CA . ILE A 1 98 ? 6.096 -4.310 -1.937 1.00 88.38 98 ILE A CA 1
ATOM 809 C C . ILE A 1 98 ? 4.833 -4.872 -1.292 1.00 88.38 98 ILE A C 1
ATOM 811 O O . ILE A 1 98 ? 4.488 -4.471 -0.181 1.00 88.38 98 ILE A O 1
ATOM 815 N N . PHE A 1 99 ? 4.164 -5.822 -1.950 1.00 86.38 99 PHE A N 1
ATOM 816 C CA . PHE A 1 99 ? 2.975 -6.446 -1.376 1.00 86.38 99 PHE 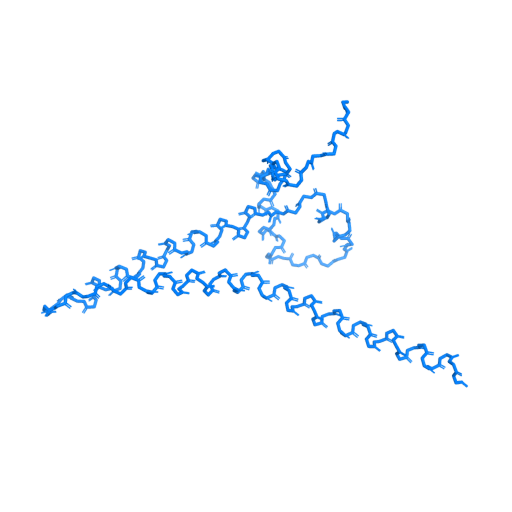A CA 1
ATOM 817 C C . PHE A 1 99 ? 3.317 -7.179 -0.078 1.00 86.38 99 PHE A C 1
ATOM 819 O O . PHE A 1 99 ? 2.652 -6.959 0.931 1.00 86.38 99 PHE A O 1
ATOM 826 N N . LEU A 1 100 ? 4.386 -7.982 -0.053 1.00 87.94 100 LEU A N 1
ATOM 827 C CA . LEU A 1 100 ? 4.818 -8.646 1.178 1.00 87.94 100 LEU A CA 1
ATOM 828 C C . LEU A 1 100 ? 5.087 -7.643 2.298 1.00 87.94 100 LEU A C 1
ATOM 830 O O . LEU A 1 100 ? 4.611 -7.854 3.403 1.00 87.94 100 LEU A O 1
ATOM 834 N N . TYR A 1 101 ? 5.778 -6.539 2.028 1.00 86.38 101 TYR A N 1
ATOM 835 C CA . TYR A 1 101 ? 6.064 -5.520 3.035 1.00 86.38 101 TYR A CA 1
ATOM 836 C C . TYR A 1 101 ? 4.788 -4.899 3.619 1.00 86.38 101 TYR A C 1
ATOM 838 O O . TYR A 1 101 ? 4.628 -4.845 4.839 1.00 86.38 101 TYR A O 1
ATOM 846 N N . VAL A 1 102 ? 3.853 -4.483 2.758 1.00 86.06 102 VAL A N 1
ATOM 847 C CA . VAL A 1 102 ? 2.603 -3.824 3.172 1.00 86.06 102 VAL A CA 1
ATOM 848 C C . VAL A 1 102 ? 1.707 -4.749 3.997 1.00 86.06 102 VAL A C 1
ATOM 850 O O . VAL A 1 102 ? 1.003 -4.269 4.879 1.00 86.06 102 VAL A O 1
ATOM 853 N N . TRP A 1 103 ? 1.750 -6.063 3.761 1.00 83.94 103 TRP A N 1
ATOM 854 C CA . TRP A 1 103 ? 0.965 -7.042 4.520 1.00 83.94 103 TRP A CA 1
ATOM 855 C C . TRP A 1 103 ? 1.693 -7.582 5.757 1.00 83.94 103 TRP A C 1
ATOM 857 O O . TRP A 1 103 ? 1.094 -7.712 6.823 1.00 83.94 103 TRP A O 1
ATOM 867 N N . LEU A 1 104 ? 2.983 -7.888 5.645 1.00 87.62 104 LEU A N 1
ATOM 868 C CA . LEU A 1 104 ? 3.757 -8.553 6.692 1.00 87.62 104 LEU A CA 1
ATOM 869 C C . LEU A 1 104 ? 4.112 -7.600 7.832 1.00 87.62 104 LEU A C 1
ATOM 871 O O . LEU A 1 104 ? 4.097 -8.018 8.985 1.00 87.62 104 LEU A O 1
ATOM 875 N N . LEU A 1 105 ? 4.366 -6.321 7.547 1.00 87.31 105 LEU A N 1
ATOM 876 C CA . LEU A 1 105 ? 4.679 -5.328 8.575 1.00 87.31 105 LEU A CA 1
ATOM 877 C C . LEU A 1 105 ? 3.527 -5.112 9.576 1.00 87.31 105 LEU A C 1
ATOM 879 O O . LEU A 1 105 ? 3.773 -5.263 10.774 1.00 87.31 105 LEU A O 1
ATOM 883 N N . PRO A 1 106 ? 2.275 -4.816 9.163 1.00 81.69 106 PRO A N 1
ATOM 884 C CA . PRO A 1 106 ? 1.175 -4.660 10.115 1.00 81.69 106 PRO A CA 1
ATOM 885 C C . PRO A 1 106 ? 0.825 -5.970 10.830 1.00 81.69 106 PRO A C 1
ATOM 887 O O . PRO A 1 106 ? 0.506 -5.936 12.017 1.00 81.69 106 PRO A O 1
ATOM 890 N N . LEU A 1 107 ? 0.928 -7.123 10.155 1.00 84.12 107 LEU A N 1
ATOM 891 C CA . LEU A 1 107 ? 0.714 -8.433 10.782 1.00 84.12 107 LEU A CA 1
ATOM 892 C C . LEU A 1 107 ? 1.785 -8.751 11.828 1.00 84.12 107 LEU A C 1
ATOM 894 O O . LEU A 1 107 ? 1.455 -9.208 12.919 1.00 84.12 107 LEU A O 1
ATOM 898 N N . GLY A 1 108 ? 3.052 -8.483 11.516 1.00 89.00 108 GLY A N 1
ATOM 899 C CA . GLY A 1 108 ? 4.176 -8.679 12.423 1.00 89.00 108 GLY A CA 1
ATOM 900 C C . GLY A 1 108 ? 4.081 -7.771 13.643 1.00 89.00 108 GLY A C 1
ATOM 901 O O . GLY A 1 108 ? 4.232 -8.244 14.766 1.00 89.00 108 GLY A O 1
ATOM 902 N N . LEU A 1 109 ? 3.746 -6.491 13.445 1.00 85.56 109 LEU A N 1
ATOM 903 C CA . LEU A 1 109 ? 3.538 -5.548 14.544 1.00 85.56 109 LEU A CA 1
ATOM 904 C C . LEU A 1 109 ? 2.349 -5.964 15.424 1.00 85.56 109 LEU A C 1
ATOM 906 O O . LEU A 1 109 ? 2.453 -5.950 16.647 1.00 85.56 109 LEU A O 1
ATOM 910 N N . TRP A 1 110 ? 1.239 -6.390 14.815 1.00 83.88 110 TRP A N 1
ATOM 911 C CA . TRP A 1 110 ? 0.086 -6.917 15.545 1.00 83.88 110 TRP A CA 1
ATOM 912 C C . TRP A 1 110 ? 0.438 -8.174 16.351 1.00 83.88 110 TRP A C 1
ATOM 914 O O . TRP A 1 110 ? 0.067 -8.274 17.520 1.00 83.88 110 TRP A O 1
ATOM 924 N N . ALA A 1 111 ? 1.181 -9.111 15.757 1.00 88.19 111 ALA A N 1
ATOM 925 C CA . ALA A 1 111 ? 1.632 -10.325 16.429 1.00 88.19 111 ALA A CA 1
ATOM 926 C C . ALA A 1 111 ? 2.576 -10.009 17.598 1.00 88.19 111 ALA A C 1
ATOM 928 O O . ALA A 1 111 ? 2.403 -10.567 18.679 1.00 88.19 111 ALA A O 1
ATOM 929 N N . ALA A 1 112 ? 3.517 -9.079 17.409 1.00 89.06 112 ALA A N 1
ATOM 930 C CA . ALA A 1 112 ? 4.437 -8.639 18.452 1.00 89.06 112 ALA A CA 1
ATOM 931 C C . ALA A 1 112 ? 3.689 -8.016 19.639 1.00 89.06 112 ALA A C 1
ATOM 933 O O . ALA A 1 112 ? 3.897 -8.438 20.772 1.00 89.06 112 ALA A O 1
ATOM 934 N N . ILE A 1 113 ? 2.758 -7.090 19.382 1.00 85.50 113 ILE A N 1
ATOM 935 C CA . ILE A 1 113 ? 1.939 -6.459 20.431 1.00 85.50 113 ILE A CA 1
ATOM 936 C C . ILE A 1 113 ? 1.068 -7.497 21.151 1.00 85.50 113 ILE A C 1
ATOM 938 O O . ILE A 1 113 ? 0.920 -7.470 22.372 1.00 85.50 113 ILE A O 1
ATOM 942 N N . LYS A 1 114 ? 0.479 -8.441 20.411 1.00 82.62 114 LYS A N 1
ATOM 943 C CA . LYS A 1 114 ? -0.334 -9.500 21.014 1.00 82.62 114 LYS A CA 1
ATOM 944 C C . LYS A 1 114 ? 0.504 -10.427 21.898 1.00 82.62 114 LYS A C 1
ATOM 946 O O . LYS A 1 114 ? 0.021 -10.857 22.943 1.00 82.62 114 LYS A O 1
ATOM 951 N N . TRP A 1 115 ? 1.742 -10.710 21.503 1.00 87.31 115 TRP A N 1
ATOM 952 C CA . TRP A 1 115 ? 2.656 -11.534 22.287 1.00 87.31 115 TRP A CA 1
ATOM 953 C C . TRP A 1 115 ? 3.110 -10.832 23.573 1.00 87.31 115 TRP A C 1
ATOM 955 O O . TRP A 1 115 ? 3.121 -11.459 24.634 1.00 87.31 115 TRP A O 1
ATOM 965 N N . THR A 1 116 ? 3.401 -9.528 23.518 1.00 85.19 116 THR A N 1
ATOM 966 C CA . THR A 1 116 ? 3.763 -8.757 24.718 1.00 85.19 116 THR A CA 1
ATOM 967 C C . THR A 1 116 ? 2.600 -8.658 25.701 1.00 85.19 116 THR A C 1
ATOM 969 O O . THR A 1 116 ? 2.800 -8.899 26.886 1.00 85.19 116 THR A O 1
ATOM 972 N N . ASN A 1 117 ? 1.378 -8.400 25.224 1.00 75.94 117 ASN A N 1
ATOM 973 C CA . ASN A 1 117 ? 0.208 -8.273 26.100 1.00 75.94 117 ASN A CA 1
ATOM 974 C C . ASN A 1 117 ? -0.190 -9.611 26.745 1.00 75.94 117 ASN A C 1
ATOM 976 O O . ASN A 1 117 ? -0.454 -9.656 27.940 1.00 75.94 117 ASN A O 1
ATOM 980 N N . GLY A 1 118 ? -0.169 -10.715 25.988 1.00 71.62 118 GLY A N 1
ATOM 981 C CA . GLY A 1 118 ? -0.504 -12.034 26.542 1.00 71.62 118 GLY A CA 1
ATOM 982 C C . GLY A 1 118 ? 0.499 -12.534 27.588 1.00 71.62 118 GLY A C 1
ATOM 983 O O . GLY A 1 118 ? 0.134 -13.290 28.487 1.00 71.62 118 GLY A O 1
ATOM 984 N N . THR A 1 119 ? 1.757 -12.090 27.503 1.00 70.62 119 THR A N 1
ATOM 985 C CA . THR A 1 119 ? 2.772 -12.393 28.522 1.00 70.62 119 THR A CA 1
ATOM 986 C C . THR A 1 119 ? 2.481 -11.647 29.828 1.00 70.62 119 THR A C 1
ATOM 988 O O . THR A 1 119 ? 2.616 -12.235 30.897 1.00 70.62 119 THR A O 1
ATOM 991 N N . SER A 1 120 ? 2.031 -10.388 29.750 1.00 66.00 120 SER A N 1
ATOM 992 C CA . SER A 1 120 ? 1.664 -9.581 30.921 1.00 66.00 120 SER A CA 1
ATOM 993 C C . SER A 1 120 ? 0.447 -10.129 31.671 1.00 66.00 120 SER A C 1
ATOM 995 O O . SER A 1 120 ? 0.484 -10.201 32.897 1.00 66.00 120 SER A O 1
ATOM 997 N N . ASP A 1 121 ? -0.592 -10.574 30.959 1.00 66.81 121 ASP A N 1
ATOM 998 C CA . ASP A 1 121 ? -1.786 -11.162 31.589 1.00 66.81 121 ASP A CA 1
ATOM 999 C C . ASP A 1 121 ? -1.432 -12.463 32.339 1.00 66.81 121 ASP A C 1
ATOM 1001 O O . ASP A 1 121 ? -1.796 -12.644 33.497 1.00 66.81 121 ASP A O 1
ATOM 1005 N N . THR A 1 122 ? -0.603 -13.317 31.725 1.00 71.75 122 THR A N 1
ATOM 1006 C CA . THR A 1 122 ? -0.168 -14.594 32.325 1.00 71.75 122 THR A CA 1
ATOM 1007 C C . THR A 1 122 ? 0.654 -14.394 33.607 1.00 71.75 122 THR A C 1
ATOM 1009 O O . THR A 1 122 ? 0.567 -15.205 34.526 1.00 71.75 122 THR A O 1
ATOM 1012 N N . SER A 1 123 ? 1.459 -13.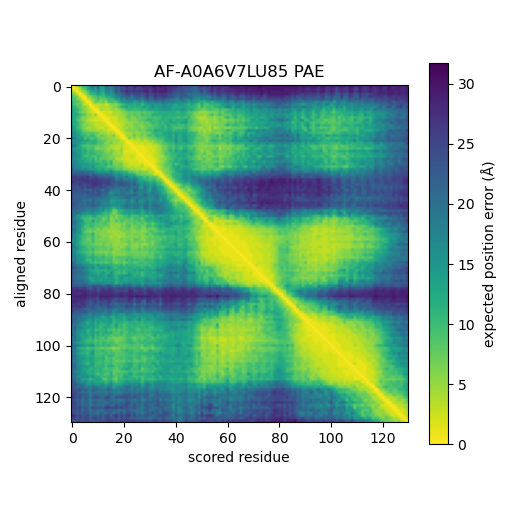326 33.692 1.00 64.50 123 SER A N 1
ATOM 1013 C CA . SER A 1 123 ? 2.258 -13.037 34.893 1.00 64.50 123 SER A CA 1
ATOM 1014 C C . SER A 1 123 ? 1.431 -12.542 36.081 1.00 64.50 123 SER A C 1
ATOM 1016 O O . SER A 1 123 ? 1.767 -12.865 37.215 1.00 64.50 123 SER A O 1
ATOM 1018 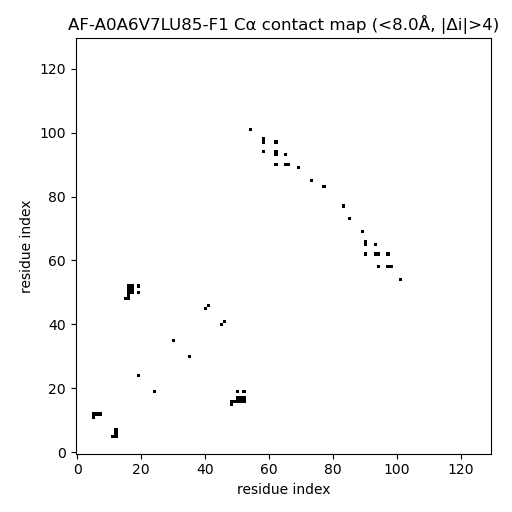N N . LEU A 1 124 ? 0.346 -11.802 35.833 1.00 75.69 124 LEU A N 1
ATOM 1019 C CA . LEU A 1 124 ? -0.535 -11.287 36.888 1.00 75.69 124 LEU A CA 1
ATOM 1020 C C . LEU A 1 124 ? -1.409 -12.398 37.480 1.00 75.69 124 LEU A C 1
ATOM 1022 O O . LEU A 1 124 ? -1.623 -12.440 38.689 1.00 75.69 124 LEU A O 1
ATOM 1026 N N . ASP A 1 125 ? -1.863 -13.329 36.640 1.00 76.38 125 ASP A N 1
ATOM 1027 C CA . ASP A 1 125 ? -2.607 -14.506 37.090 1.00 76.38 125 ASP A CA 1
ATOM 1028 C C . ASP A 1 125 ? -1.735 -15.438 37.948 1.00 76.38 125 ASP A C 1
ATOM 1030 O O . ASP A 1 125 ? -2.232 -16.048 38.890 1.00 76.38 125 ASP A O 1
ATOM 1034 N N . ALA A 1 126 ? -0.432 -15.530 37.659 1.00 76.62 126 ALA A N 1
ATOM 1035 C CA . ALA A 1 126 ? 0.506 -16.317 38.458 1.00 76.62 126 ALA A CA 1
ATOM 1036 C C . ALA A 1 126 ? 0.765 -15.702 39.848 1.00 76.62 126 ALA A C 1
ATOM 1038 O O . ALA A 1 126 ? 0.859 -16.446 40.818 1.00 76.62 126 ALA A O 1
ATOM 1039 N N . GLU A 1 127 ? 0.828 -14.370 39.954 1.00 76.69 127 GLU A N 1
ATOM 1040 C CA . GLU A 1 127 ? 1.024 -13.648 41.224 1.00 76.69 127 GLU A CA 1
ATOM 1041 C C . GLU A 1 127 ? -0.243 -13.633 42.104 1.00 76.69 127 GLU A C 1
ATOM 1043 O O . GLU A 1 127 ? -0.145 -13.556 43.320 1.00 76.69 127 GLU A O 1
ATOM 1048 N N . LEU A 1 128 ? -1.443 -13.749 41.517 1.00 77.81 128 LEU A N 1
ATOM 1049 C CA . LEU A 1 128 ? -2.711 -13.851 42.261 1.00 77.81 128 LEU A CA 1
ATOM 1050 C C . LEU A 1 128 ? -3.008 -15.258 42.812 1.00 77.81 128 LEU A C 1
ATOM 1052 O O . LEU A 1 128 ? -3.942 -15.416 43.603 1.00 77.81 128 LEU A O 1
ATOM 1056 N N . ILE A 1 129 ? -2.283 -16.281 42.351 1.00 77.00 129 ILE A N 1
ATOM 1057 C CA . ILE A 1 129 ? -2.457 -17.682 42.770 1.00 77.00 129 ILE A CA 1
ATOM 1058 C C . ILE A 1 129 ? -1.467 -18.069 43.890 1.00 77.00 129 ILE A C 1
ATOM 1060 O O . ILE A 1 129 ? -1.684 -19.086 44.555 1.00 77.00 129 ILE A O 1
ATOM 1064 N N . GLU A 1 130 ? -0.425 -17.266 44.126 1.00 57.81 130 GLU A N 1
ATOM 1065 C CA . GLU A 1 130 ? 0.550 -17.413 45.223 1.00 57.81 130 GLU A CA 1
ATOM 1066 C C . GLU A 1 130 ? 0.138 -16.619 46.477 1.00 57.81 130 GLU A C 1
ATOM 1068 O O . GLU A 1 130 ? 0.302 -17.169 47.593 1.00 57.81 130 GLU A O 1
#

Sequence (130 aa):
PPTSSRNFWTVEYYQKFFNVNTNDVVQRIKRSMIPHGTDNYLLSHIRPNPDLYGPFWICVTLIFAIAISGNLANYLAYSGKHHWRYEFHIVSYAATCIFLYVWLLPLGLWAAIKWTNGTSDTSLDAELIE

Foldseek 3Di:
DDPDPDDPPDPVVCVLQDPDDPVNVVVVVVCVVDPDPDDPCCVVPCVRHPHPPVLVVVLVVVLVVQVVVLVVVQVVVVVPDDDDDRPPVSSVVSSVVSVCCSPVVVVVVVVVVVVVVVVVVVVVVVVVVD

Secondary structure (DSSP, 8-state):
-------TT-HHHHGGGT---HHHHHHHHHHHHS------HHHHTSSS---SHHHHHHHHHHHHHHHHHHHHHHHHHTSSSS-----THHHHHHHHHHHHHHHHHHHHHHHHHHHHHHHHHHHHHHHTT-

InterPro domains:
  IPR006977 Yip1 domain [PF04893] (45-117)
  IPR039765 Protein Yip5/YIPF1/YIPF2 [PTHR12822] (5-120)

Mean predicted aligned error: 13.77 Å

Organism: NCBI:txid1563983

Radius of gyration: 22.61 Å; Cα contacts (8 Å, |Δi|>4): 33; chains: 1; bounding box: 62×33×73 Å

Solvent-accessible surface area (backbone atoms only — not comparable to full-atom values): 7938 Å² total; per-residue (Å²): 132,85,85,71,81,66,52,89,90,40,70,77,54,52,48,63,30,60,70,74,56,73,68,58,56,53,51,49,54,54,46,75,75,46,84,79,85,87,70,79,48,70,73,75,61,45,71,82,55,56,64,52,48,59,66,51,52,54,50,54,53,49,45,53,50,48,44,51,48,51,53,50,51,47,56,67,73,53,76,80,66,97,75,94,74,85,68,67,59,59,51,57,52,49,43,50,52,51,54,48,48,69,54,47,50,61,51,49,52,49,51,51,53,52,52,56,53,56,52,54,56,56,54,54,57,56,64,75,74,108

pLDDT: mean 72.24, std 12.41, range [40.16, 89.19]